Protein AF-A0A1G9XYW6-F1 (afdb_monomer_lite)

Foldseek 3Di:
DDKAFDDPVCLVLVQVLQCVVVPNDSPRSVVVVVLCVDPPNDSRPWMFDDDPNHTNDTD

Secondary structure (DSSP, 8-state):
-EEEE--GGGHHHHHHHHHHHTTS-HHHHHHHHHHHTSTT--GGG-EEEEETTEEEEE-

Radius of gyration: 11.06 Å; chains: 1; bounding box: 27×21×23 Å

pLDDT: mean 96.52, std 1.68, range [87.81, 97.94]

Sequence (59 aa):
MIIRTESQNDHKEVYKLNYEAFGKRDSESKLVERIRSSEEFIPELSIVAELDNQIIGQL

Structure (mmCIF, N/CA/C/O backbone):
data_AF-A0A1G9XYW6-F1
#
_entry.id   AF-A0A1G9XYW6-F1
#
loop_
_atom_site.group_PDB
_atom_site.id
_atom_site.type_symbol
_atom_site.label_atom_id
_atom_site.label_alt_id
_atom_site.label_comp_id
_atom_site.label_asym_id
_atom_site.label_entity_id
_atom_site.label_seq_id
_atom_site.pdbx_PDB_ins_code
_atom_site.Cartn_x
_atom_site.Cartn_y
_atom_site.Cartn_z
_atom_site.occupancy
_atom_site.B_iso_or_equiv
_atom_site.auth_seq_id
_atom_site.auth_comp_id
_atom_site.auth_asym_id
_atom_site.auth_atom_id
_atom_site.pdbx_PDB_model_num
ATOM 1 N N . MET A 1 1 ? -11.050 12.033 10.131 1.00 91.81 1 MET A N 1
ATOM 2 C CA . MET A 1 1 ? -10.346 11.741 8.866 1.00 91.81 1 MET A CA 1
ATOM 3 C C . MET A 1 1 ? -9.066 12.553 8.829 1.00 91.81 1 MET A C 1
ATOM 5 O O . MET A 1 1 ? -9.132 13.753 9.077 1.00 91.81 1 MET A O 1
ATOM 9 N N . ILE A 1 2 ? -7.936 11.905 8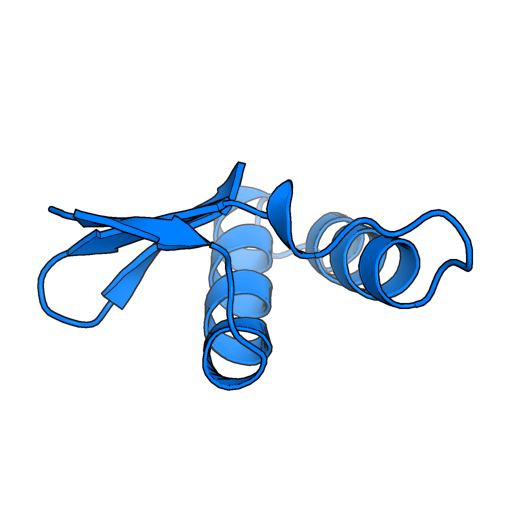.568 1.00 97.19 2 ILE A N 1
ATOM 10 C CA . ILE A 1 2 ? -6.605 12.513 8.476 1.00 97.19 2 ILE A CA 1
ATOM 11 C C . ILE A 1 2 ? -6.016 12.128 7.118 1.00 97.19 2 ILE A C 1
ATOM 13 O O . ILE A 1 2 ? -6.152 10.985 6.694 1.00 97.19 2 ILE A O 1
ATOM 17 N N . ILE A 1 3 ? -5.382 13.083 6.441 1.00 97.38 3 ILE A N 1
ATOM 18 C CA . ILE A 1 3 ? -4.607 12.841 5.222 1.00 97.38 3 ILE A CA 1
ATOM 19 C C . ILE A 1 3 ? -3.133 12.925 5.606 1.00 97.38 3 ILE A C 1
ATOM 21 O O . ILE A 1 3 ? -2.723 13.903 6.236 1.00 97.38 3 ILE A O 1
ATOM 25 N N . ARG A 1 4 ? -2.351 11.901 5.271 1.00 97.06 4 ARG A N 1
ATOM 26 C CA . ARG A 1 4 ? -0.926 11.835 5.613 1.00 97.06 4 ARG A CA 1
ATOM 27 C C . ARG A 1 4 ? -0.150 11.037 4.579 1.00 97.06 4 ARG A C 1
ATOM 29 O O . ARG A 1 4 ? -0.733 10.271 3.821 1.00 97.06 4 ARG A O 1
ATOM 36 N N . THR A 1 5 ? 1.166 11.186 4.598 1.00 97.50 5 THR A N 1
ATOM 37 C CA . THR A 1 5 ? 2.059 10.314 3.841 1.00 97.50 5 THR A CA 1
ATOM 38 C C . THR A 1 5 ? 1.900 8.863 4.301 1.00 97.50 5 THR A C 1
ATOM 40 O O . THR A 1 5 ? 1.705 8.579 5.492 1.00 97.50 5 THR A O 1
ATOM 43 N N . GLU A 1 6 ? 1.948 7.953 3.338 1.00 97.56 6 GLU A N 1
ATOM 44 C CA . GLU A 1 6 ? 1.961 6.516 3.559 1.00 97.56 6 GLU A CA 1
ATOM 45 C C . GLU A 1 6 ? 3.198 6.097 4.367 1.00 97.56 6 GLU A C 1
ATOM 47 O O . GLU A 1 6 ? 4.313 6.565 4.139 1.00 97.56 6 GLU A O 1
ATOM 52 N N . SER A 1 7 ? 3.007 5.180 5.310 1.00 96.38 7 SER A N 1
ATOM 53 C CA . SER A 1 7 ? 4.084 4.503 6.025 1.00 96.38 7 SER A CA 1
ATOM 54 C C . SER A 1 7 ? 4.139 3.025 5.638 1.00 96.38 7 SER A C 1
ATOM 56 O O . SER A 1 7 ? 3.154 2.444 5.185 1.00 96.38 7 SER A O 1
ATOM 58 N N . GLN A 1 8 ? 5.267 2.364 5.908 1.00 95.88 8 GLN A N 1
ATOM 59 C CA . GLN A 1 8 ? 5.407 0.924 5.645 1.00 95.88 8 GLN A CA 1
ATOM 60 C C . GLN A 1 8 ? 4.352 0.066 6.363 1.00 95.88 8 GLN A C 1
ATOM 62 O O . GLN A 1 8 ? 3.969 -0.990 5.862 1.00 95.88 8 GLN A O 1
ATOM 67 N N . ASN A 1 9 ? 3.844 0.527 7.512 1.00 96.31 9 ASN A N 1
ATOM 68 C CA . ASN A 1 9 ? 2.796 -0.173 8.256 1.00 96.31 9 ASN A CA 1
ATOM 69 C C . ASN A 1 9 ? 1.449 -0.178 7.515 1.00 96.31 9 ASN A C 1
ATOM 71 O O . ASN A 1 9 ? 0.621 -1.054 7.765 1.00 96.31 9 ASN A O 1
ATOM 75 N N . ASP A 1 10 ? 1.240 0.758 6.587 1.00 97.31 10 ASP A N 1
ATOM 76 C CA . ASP A 1 10 ? -0.005 0.892 5.832 1.00 97.31 10 ASP A CA 1
ATOM 77 C C . ASP A 1 10 ? -0.046 -0.019 4.603 1.00 97.31 10 ASP A C 1
ATOM 79 O O . ASP A 1 10 ? -1.134 -0.332 4.125 1.00 97.31 10 ASP A O 1
ATOM 83 N N . HIS A 1 11 ? 1.106 -0.498 4.111 1.00 96.75 11 HIS A N 1
ATOM 84 C CA . HIS A 1 11 ? 1.205 -1.227 2.839 1.00 96.75 11 HIS A CA 1
ATOM 85 C C . HIS A 1 11 ? 0.211 -2.391 2.744 1.00 96.75 11 HIS A C 1
ATOM 87 O O . HIS A 1 11 ? -0.425 -2.584 1.710 1.00 96.75 11 HIS A O 1
ATOM 93 N N . LYS A 1 12 ? 0.031 -3.150 3.833 1.00 97.50 12 LYS A N 1
ATOM 94 C CA . LYS A 1 12 ? -0.900 -4.285 3.869 1.00 97.50 12 LYS A CA 1
ATOM 95 C C . LYS A 1 12 ? -2.362 -3.846 3.757 1.00 97.50 12 LYS A C 1
ATOM 97 O O . LYS A 1 12 ? -3.132 -4.478 3.033 1.00 97.50 12 LYS A O 1
ATOM 102 N N . GLU A 1 13 ? -2.746 -2.788 4.466 1.00 97.56 13 GLU A N 1
ATOM 103 C CA . GLU A 1 13 ? -4.116 -2.269 4.418 1.00 97.56 13 GLU A CA 1
ATOM 104 C C . GLU A 1 13 ? -4.393 -1.582 3.079 1.00 97.56 13 GLU A C 1
ATOM 106 O O . GLU A 1 13 ? -5.448 -1.805 2.495 1.00 97.56 13 GLU A O 1
ATOM 111 N N . VAL A 1 14 ? -3.418 -0.862 2.523 1.00 97.62 14 VAL A N 1
ATOM 112 C CA . VAL A 1 14 ? -3.487 -0.278 1.177 1.00 97.62 14 VAL A CA 1
ATOM 113 C C . VAL A 1 14 ? -3.607 -1.359 0.099 1.00 97.62 14 VAL A C 1
ATOM 115 O O . VAL A 1 14 ? -4.439 -1.253 -0.802 1.00 97.62 14 VAL A O 1
ATOM 118 N N . TYR A 1 15 ? -2.838 -2.446 0.208 1.00 97.94 15 TYR A N 1
ATOM 119 C CA . TYR A 1 15 ? -2.946 -3.586 -0.703 1.00 97.94 15 TYR A CA 1
ATOM 120 C C . TYR A 1 15 ? -4.372 -4.145 -0.713 1.00 97.94 15 TYR A C 1
ATOM 122 O O . TYR A 1 15 ? -4.949 -4.372 -1.782 1.00 97.94 15 TYR A O 1
ATOM 130 N N . LYS A 1 16 ? -4.942 -4.357 0.480 1.00 97.88 16 LYS A N 1
ATOM 131 C CA . LYS A 1 16 ? -6.308 -4.855 0.665 1.00 97.88 16 LYS A CA 1
ATOM 132 C C . LYS A 1 16 ? -7.346 -3.858 0.146 1.00 97.88 16 LYS A C 1
ATOM 134 O O . LYS A 1 16 ? -8.281 -4.276 -0.531 1.00 97.88 16 LYS A O 1
ATOM 139 N N . LEU A 1 17 ? -7.170 -2.568 0.420 1.00 97.31 17 LEU A N 1
ATOM 140 C CA . LEU A 1 17 ? -8.042 -1.499 -0.058 1.00 97.31 17 LEU A CA 1
ATOM 141 C C . LEU A 1 17 ? -8.129 -1.508 -1.589 1.00 97.31 17 LEU A C 1
ATOM 143 O O . LEU A 1 17 ? -9.229 -1.595 -2.132 1.00 97.31 17 LEU A O 1
ATOM 147 N N . ASN A 1 18 ? -6.986 -1.501 -2.281 1.00 97.19 18 ASN A N 1
ATOM 148 C CA . ASN A 1 18 ? -6.948 -1.552 -3.745 1.00 97.19 18 ASN A CA 1
ATOM 149 C C . ASN A 1 18 ? -7.508 -2.868 -4.291 1.00 97.19 18 ASN A C 1
ATOM 151 O O . ASN A 1 18 ? -8.217 -2.874 -5.295 1.00 97.19 18 ASN A O 1
ATOM 155 N N . TYR A 1 19 ? -7.260 -3.987 -3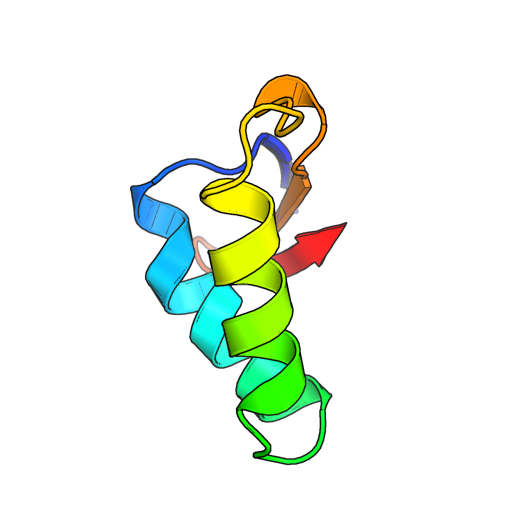.608 1.00 97.88 19 TYR A N 1
ATOM 156 C CA . TYR A 1 19 ? -7.813 -5.276 -4.011 1.00 97.88 19 TYR A CA 1
ATOM 157 C C . TYR A 1 19 ? -9.347 -5.250 -4.005 1.00 97.88 19 TYR A C 1
ATOM 159 O O . TYR A 1 19 ? -9.976 -5.641 -4.990 1.00 97.88 19 TYR A O 1
ATOM 167 N N . GLU A 1 20 ? -9.957 -4.751 -2.929 1.00 97.38 20 GLU A N 1
ATOM 168 C CA . GLU A 1 20 ? -11.415 -4.641 -2.824 1.00 97.38 20 GLU A CA 1
ATOM 169 C C . GLU A 1 20 ? -11.978 -3.590 -3.796 1.00 97.38 20 GLU A C 1
ATOM 171 O O . GLU A 1 20 ? -12.951 -3.871 -4.500 1.00 97.38 20 GLU A O 1
ATOM 176 N N . ALA A 1 21 ? -11.337 -2.421 -3.917 1.00 95.94 21 ALA A N 1
ATOM 177 C CA . ALA A 1 21 ? -11.791 -1.330 -4.783 1.00 95.94 21 ALA A CA 1
ATOM 178 C C . ALA A 1 21 ? -11.786 -1.696 -6.279 1.00 95.94 21 ALA A C 1
ATOM 180 O O . ALA A 1 21 ? -12.666 -1.267 -7.026 1.00 95.94 21 ALA A O 1
ATOM 181 N N . PHE A 1 22 ? -10.845 -2.537 -6.723 1.00 95.94 22 PHE A N 1
ATOM 182 C CA . PHE A 1 22 ? -10.691 -2.921 -8.134 1.00 95.94 22 PHE A CA 1
ATOM 183 C C . PHE A 1 22 ? -11.335 -4.273 -8.486 1.00 95.94 22 PHE A C 1
ATOM 185 O O . PHE A 1 22 ? -11.010 -4.893 -9.513 1.00 95.94 22 PHE A O 1
ATOM 192 N N . GLY A 1 23 ? -12.301 -4.711 -7.672 1.00 96.12 23 GLY A N 1
ATOM 193 C CA . GLY A 1 23 ? -13.126 -5.888 -7.939 1.00 96.12 23 GLY A CA 1
ATOM 194 C C . GLY A 1 23 ? -12.414 -7.203 -7.641 1.00 96.12 23 GLY A C 1
ATOM 195 O O . GLY A 1 23 ? -12.539 -8.153 -8.414 1.00 96.12 23 GLY A O 1
ATOM 196 N N . LYS A 1 24 ? -11.655 -7.259 -6.541 1.00 95.56 24 LYS A N 1
ATOM 197 C CA . LYS A 1 24 ? -10.927 -8.451 -6.073 1.00 95.56 24 LYS A CA 1
ATOM 198 C C . LYS A 1 24 ? -9.879 -8.954 -7.066 1.00 95.56 24 LYS A C 1
ATOM 200 O O . LYS A 1 24 ? -9.613 -10.153 -7.176 1.00 95.56 24 LYS A O 1
ATOM 205 N N . ARG A 1 25 ? -9.273 -8.020 -7.800 1.00 95.19 25 ARG A N 1
ATOM 206 C CA . ARG A 1 25 ? -8.141 -8.267 -8.698 1.00 95.19 25 ARG A CA 1
ATOM 207 C C . ARG A 1 25 ? -6.898 -7.655 -8.083 1.00 95.19 25 ARG A C 1
ATOM 209 O O . ARG A 1 25 ? -6.893 -6.492 -7.705 1.00 95.19 25 ARG A O 1
ATOM 216 N N . ASP A 1 26 ? -5.829 -8.432 -8.029 1.00 96.56 26 ASP A N 1
ATOM 217 C CA . ASP A 1 26 ? -4.567 -8.020 -7.412 1.00 96.56 26 ASP A CA 1
ATOM 218 C C . ASP A 1 26 ? -3.696 -7.132 -8.311 1.00 96.56 26 ASP A C 1
ATOM 220 O O . ASP A 1 26 ? -2.614 -6.719 -7.902 1.00 96.56 26 ASP A O 1
ATOM 224 N N . SER A 1 27 ? -4.138 -6.849 -9.540 1.00 97.69 27 SER A N 1
ATOM 225 C CA . SER A 1 27 ? -3.351 -6.105 -10.527 1.00 97.69 27 SER A CA 1
ATOM 226 C C . SER A 1 27 ? -3.025 -4.691 -10.055 1.00 97.69 27 SER A C 1
ATOM 228 O O . SER A 1 27 ? -1.877 -4.274 -10.201 1.00 97.69 27 SER A O 1
ATOM 230 N N . GLU A 1 28 ? -3.995 -4.003 -9.445 1.00 97.31 28 GLU A N 1
ATOM 231 C CA . GLU A 1 28 ? -3.784 -2.665 -8.886 1.00 97.31 28 GLU A CA 1
ATOM 232 C C . GLU A 1 28 ? -2.884 -2.722 -7.651 1.00 97.31 28 GLU A C 1
ATOM 234 O O . GLU A 1 28 ? -1.866 -2.041 -7.586 1.00 97.31 28 GLU A O 1
ATOM 239 N N . SER A 1 29 ? -3.176 -3.620 -6.708 1.00 97.50 29 SER A N 1
ATOM 240 C CA . SER A 1 29 ? -2.357 -3.782 -5.506 1.00 97.50 29 SER A CA 1
ATOM 241 C C . SER A 1 29 ? -0.893 -4.094 -5.853 1.00 97.50 29 SER A C 1
ATOM 243 O O . SER A 1 29 ? 0.021 -3.493 -5.299 1.00 97.50 29 SER A O 1
ATOM 245 N N . LYS A 1 30 ? -0.645 -4.971 -6.838 1.00 97.94 30 LYS A N 1
ATOM 246 C CA . LYS A 1 30 ? 0.705 -5.273 -7.350 1.00 97.94 30 LYS A CA 1
ATOM 247 C C . LYS A 1 30 ? 1.330 -4.121 -8.133 1.00 97.94 30 LYS A C 1
ATOM 249 O O . LYS A 1 30 ? 2.555 -4.039 -8.199 1.00 97.94 30 LYS A O 1
ATOM 254 N N . LEU A 1 31 ? 0.538 -3.288 -8.806 1.00 97.44 31 LEU A N 1
ATOM 255 C CA . LEU A 1 31 ? 1.051 -2.093 -9.473 1.00 97.44 31 LEU A CA 1
ATOM 256 C C . LEU A 1 31 ? 1.632 -1.133 -8.436 1.00 97.44 31 LEU A C 1
ATOM 258 O O . LEU A 1 31 ? 2.784 -0.736 -8.581 1.00 97.44 31 LEU A O 1
ATOM 262 N N . VAL A 1 32 ? 0.892 -0.867 -7.362 1.00 96.62 32 VAL A N 1
ATOM 263 C CA . VAL A 1 32 ? 1.348 -0.014 -6.261 1.00 96.62 32 VAL A CA 1
ATOM 264 C C . VAL A 1 32 ? 2.628 -0.563 -5.621 1.00 96.62 32 VAL A C 1
ATOM 266 O O . VAL A 1 32 ? 3.600 0.177 -5.502 1.00 96.62 32 VAL A O 1
ATOM 269 N N . GLU A 1 33 ? 2.702 -1.862 -5.304 1.00 97.44 33 GLU A N 1
ATOM 270 C CA . GLU A 1 33 ? 3.941 -2.469 -4.772 1.00 97.44 33 GLU A CA 1
ATOM 271 C C . GLU A 1 33 ? 5.143 -2.304 -5.722 1.00 97.44 33 GLU A C 1
ATOM 273 O O . GLU A 1 33 ? 6.265 -2.042 -5.282 1.00 97.44 33 GLU A O 1
ATOM 278 N N . ARG A 1 34 ? 4.920 -2.430 -7.039 1.00 97.75 34 ARG A N 1
ATOM 279 C CA . ARG A 1 34 ? 5.976 -2.223 -8.043 1.00 97.75 34 ARG A CA 1
ATOM 280 C C . ARG A 1 34 ? 6.428 -0.770 -8.109 1.00 97.75 34 ARG A C 1
ATOM 282 O O . ARG A 1 34 ? 7.626 -0.544 -8.222 1.00 97.75 34 ARG A O 1
ATOM 289 N N . ILE A 1 35 ? 5.503 0.186 -8.003 1.00 96.56 35 ILE A N 1
ATOM 290 C CA . ILE A 1 35 ? 5.833 1.614 -7.933 1.00 96.56 35 ILE A CA 1
ATOM 291 C C . ILE A 1 35 ? 6.686 1.882 -6.693 1.00 96.56 35 ILE A C 1
ATOM 293 O O . ILE A 1 35 ? 7.769 2.433 -6.844 1.00 96.56 35 ILE A O 1
ATOM 297 N N . ARG A 1 36 ? 6.287 1.407 -5.502 1.00 95.94 36 ARG A N 1
ATOM 298 C CA . ARG A 1 36 ? 7.082 1.577 -4.266 1.00 95.94 36 ARG A CA 1
ATOM 299 C C . ARG A 1 36 ? 8.488 0.976 -4.345 1.00 95.94 36 ARG A C 1
ATOM 301 O O . ARG A 1 36 ? 9.380 1.410 -3.625 1.00 95.94 36 ARG A O 1
ATOM 308 N N . SER A 1 37 ? 8.668 -0.037 -5.190 1.00 96.56 37 SER A N 1
ATOM 309 C CA . SER A 1 37 ? 9.947 -0.727 -5.396 1.00 96.56 37 SER A CA 1
ATOM 310 C C . SER A 1 37 ? 10.810 -0.114 -6.509 1.00 96.56 37 SER A C 1
ATOM 312 O O . SER A 1 37 ? 11.922 -0.587 -6.729 1.00 96.56 37 SER A O 1
ATOM 314 N N . SER A 1 38 ? 10.298 0.877 -7.247 1.00 97.25 38 SER A N 1
ATOM 315 C CA . SER A 1 38 ? 11.038 1.564 -8.313 1.00 97.25 38 SER A CA 1
ATOM 316 C C . SER A 1 38 ? 12.032 2.583 -7.752 1.00 97.25 38 SER A C 1
ATOM 318 O O . SER A 1 38 ? 11.847 3.098 -6.649 1.00 97.25 38 SER A O 1
ATOM 320 N N . GLU A 1 39 ? 13.085 2.885 -8.513 1.00 97.38 39 GLU A N 1
ATOM 321 C CA . GLU A 1 39 ? 14.094 3.881 -8.120 1.00 97.38 39 GLU A CA 1
ATOM 322 C C . GLU A 1 39 ? 13.513 5.303 -8.088 1.00 97.38 39 GLU A C 1
ATOM 324 O O . GLU A 1 39 ? 13.974 6.154 -7.330 1.00 97.38 39 GLU A O 1
ATOM 329 N N . GLU A 1 40 ? 12.472 5.552 -8.881 1.00 96.56 40 GLU A N 1
ATOM 330 C CA . GLU A 1 40 ? 11.791 6.838 -9.011 1.00 96.56 40 GLU A CA 1
ATOM 331 C C . GLU A 1 40 ? 10.712 7.069 -7.944 1.00 96.56 40 GLU A C 1
ATOM 333 O O . GLU A 1 40 ? 10.028 8.097 -7.970 1.00 96.56 40 GLU A O 1
ATOM 338 N N . PHE A 1 41 ? 10.523 6.129 -7.014 1.00 96.38 41 PHE A N 1
ATOM 339 C CA . PHE A 1 41 ? 9.531 6.279 -5.961 1.00 96.38 41 PHE A CA 1
ATOM 340 C C . PHE A 1 41 ? 9.912 7.398 -4.988 1.00 96.38 41 PHE A C 1
ATOM 342 O O . PHE A 1 41 ? 10.973 7.367 -4.367 1.00 96.38 41 PHE A O 1
ATOM 349 N N . ILE A 1 42 ? 9.004 8.361 -4.816 1.00 96.94 42 ILE A N 1
ATOM 350 C CA . ILE A 1 42 ? 9.132 9.460 -3.856 1.00 96.94 42 ILE A CA 1
ATOM 351 C C . ILE A 1 42 ? 8.130 9.198 -2.721 1.00 96.94 42 ILE A C 1
ATOM 353 O O . ILE A 1 42 ? 6.936 9.451 -2.915 1.00 96.94 42 ILE A O 1
ATOM 357 N N . PRO A 1 43 ? 8.566 8.685 -1.552 1.00 94.38 43 PRO A N 1
ATOM 358 C CA . PRO A 1 43 ? 7.671 8.322 -0.453 1.00 94.38 43 PRO A CA 1
ATOM 359 C C . PRO A 1 43 ? 6.750 9.460 -0.015 1.00 94.38 43 PRO A C 1
ATOM 361 O O . PRO A 1 43 ? 5.585 9.223 0.282 1.00 94.38 43 PRO A O 1
ATOM 364 N N . GLU A 1 44 ? 7.242 10.698 -0.038 1.00 95.81 44 GLU A N 1
ATOM 365 C CA . GLU A 1 44 ? 6.515 11.905 0.360 1.00 95.81 44 GLU A CA 1
ATOM 366 C C . GLU A 1 44 ? 5.286 12.192 -0.515 1.00 95.81 44 GLU A C 1
ATOM 368 O O . GLU A 1 44 ? 4.394 12.923 -0.080 1.00 95.81 44 GLU A O 1
ATOM 373 N N . LEU A 1 45 ? 5.229 11.619 -1.723 1.00 96.00 45 LEU A N 1
ATOM 374 C CA . LEU A 1 45 ? 4.100 11.742 -2.646 1.00 96.00 45 LEU A CA 1
ATOM 375 C C . LEU A 1 45 ? 3.082 10.604 -2.526 1.00 96.00 45 LEU A C 1
ATOM 377 O O . LEU A 1 45 ? 2.006 10.730 -3.099 1.00 96.00 45 LEU A O 1
ATOM 381 N N . SER A 1 46 ? 3.384 9.528 -1.792 1.00 96.81 46 SER A N 1
ATOM 382 C CA . SER A 1 46 ? 2.401 8.476 -1.512 1.00 96.81 46 SER A CA 1
ATOM 383 C C . SER A 1 46 ? 1.514 8.919 -0.357 1.00 96.81 46 SER A C 1
ATOM 385 O O . SER A 1 46 ? 1.998 9.093 0.767 1.00 96.81 46 SER A O 1
ATOM 387 N N . ILE A 1 47 ? 0.227 9.144 -0.609 1.00 97.62 47 ILE A N 1
ATOM 388 C CA . ILE A 1 47 ? -0.686 9.730 0.375 1.00 97.62 47 ILE A CA 1
ATOM 389 C C . ILE A 1 47 ? -1.798 8.735 0.702 1.00 97.62 47 ILE A C 1
ATOM 391 O O . ILE A 1 47 ? -2.365 8.078 -0.165 1.00 97.62 47 ILE A O 1
ATOM 395 N N . VAL A 1 48 ? -2.155 8.648 1.981 1.00 97.94 48 VAL A N 1
ATOM 396 C CA . VAL A 1 48 ? -3.281 7.846 2.459 1.00 97.94 48 VAL A CA 1
ATOM 397 C C . VAL A 1 48 ? -4.291 8.703 3.210 1.00 97.94 48 VAL A C 1
ATOM 399 O O . VAL A 1 48 ? -3.949 9.682 3.883 1.00 97.94 48 VAL A O 1
ATOM 402 N N . ALA A 1 49 ? -5.556 8.305 3.105 1.00 97.94 49 ALA A N 1
ATOM 403 C CA . ALA A 1 49 ? -6.639 8.816 3.928 1.00 97.94 49 ALA A CA 1
ATOM 404 C C . ALA A 1 49 ? -6.946 7.814 5.045 1.00 97.94 49 ALA A C 1
ATOM 406 O O . ALA A 1 49 ? -7.273 6.657 4.778 1.00 97.94 49 ALA A O 1
ATOM 407 N N . GLU A 1 50 ? -6.869 8.272 6.291 1.00 97.44 50 GLU A N 1
ATOM 408 C CA . GLU A 1 50 ? -7.138 7.477 7.488 1.00 97.44 50 GLU A CA 1
ATOM 409 C C . GLU A 1 50 ? -8.406 7.972 8.199 1.00 97.44 50 GLU A C 1
ATOM 411 O O . GLU A 1 50 ? -8.597 9.175 8.428 1.00 97.44 50 GLU A O 1
ATOM 416 N N . LEU A 1 51 ? -9.276 7.044 8.587 1.00 97.44 51 LEU A N 1
ATOM 417 C CA . LEU A 1 51 ? -10.440 7.294 9.432 1.00 97.44 51 LEU A CA 1
ATOM 418 C C . LEU A 1 51 ? -10.558 6.161 10.452 1.00 97.44 51 LEU A C 1
ATOM 420 O O . LEU A 1 51 ? -10.502 5.000 10.072 1.00 97.44 51 LEU A O 1
ATOM 424 N N . ASP A 1 52 ? -10.693 6.501 11.735 1.00 95.69 52 ASP A N 1
ATOM 425 C CA . ASP A 1 52 ? -10.826 5.534 12.835 1.00 95.69 52 ASP A CA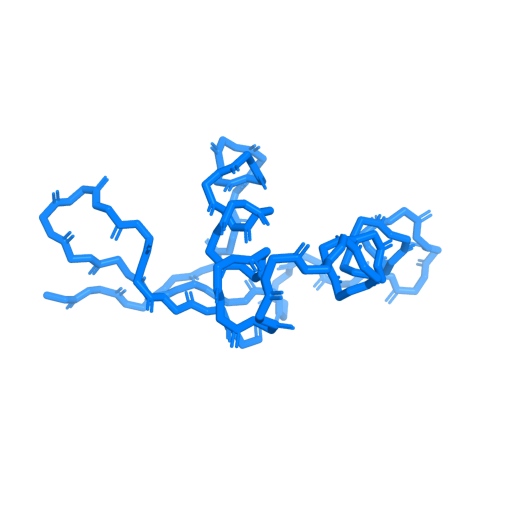 1
ATOM 426 C C . ASP A 1 52 ? -9.766 4.415 12.799 1.00 95.69 52 ASP A C 1
ATOM 428 O O . ASP A 1 52 ? -10.073 3.231 12.930 1.00 95.69 52 ASP A O 1
ATOM 432 N N . ASN A 1 53 ? -8.501 4.805 12.583 1.00 92.12 53 ASN A N 1
ATOM 433 C CA . ASN A 1 53 ? -7.344 3.910 12.451 1.00 92.12 53 ASN A CA 1
ATOM 434 C C . ASN A 1 53 ? -7.410 2.925 11.266 1.00 92.12 53 ASN A C 1
ATOM 436 O O . ASN A 1 53 ? -6.670 1.941 11.241 1.00 92.12 53 ASN A O 1
ATOM 440 N N . GLN A 1 54 ? -8.264 3.186 10.275 1.00 95.25 54 GLN A N 1
ATOM 441 C CA . GLN A 1 54 ? -8.365 2.411 9.041 1.00 95.25 54 GLN A CA 1
ATOM 442 C C . GLN A 1 54 ? -7.983 3.254 7.830 1.00 95.25 54 GLN A C 1
ATOM 444 O O . GLN A 1 54 ? -8.379 4.416 7.711 1.00 95.25 54 GLN A O 1
ATOM 449 N N . ILE A 1 55 ? -7.248 2.644 6.902 1.00 97.62 55 ILE A N 1
ATOM 450 C CA . ILE A 1 55 ? -6.949 3.256 5.610 1.00 97.62 55 ILE A CA 1
ATOM 451 C C . ILE A 1 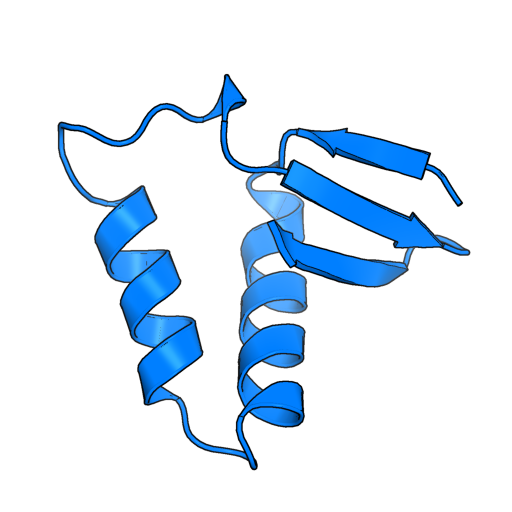55 ? -8.174 3.115 4.709 1.00 97.62 55 ILE A C 1
ATOM 453 O O . ILE A 1 55 ? -8.596 2.006 4.382 1.00 97.62 55 ILE A O 1
ATOM 457 N N . ILE A 1 56 ? -8.748 4.251 4.321 1.00 96.62 56 ILE A N 1
ATOM 458 C CA . ILE A 1 56 ? -9.974 4.334 3.512 1.00 96.62 56 ILE A CA 1
ATOM 459 C C . ILE A 1 56 ? -9.721 4.871 2.098 1.00 96.62 56 ILE A C 1
ATOM 461 O O . ILE A 1 56 ? -10.633 4.892 1.276 1.00 96.62 56 ILE A O 1
ATOM 465 N N . GLY A 1 57 ? -8.498 5.321 1.813 1.00 95.19 57 GLY A N 1
ATOM 466 C CA . GLY A 1 57 ? -8.110 5.877 0.520 1.00 95.19 57 GLY A CA 1
ATOM 467 C C . GLY A 1 57 ? -6.596 5.890 0.340 1.00 95.19 57 GLY A C 1
ATOM 468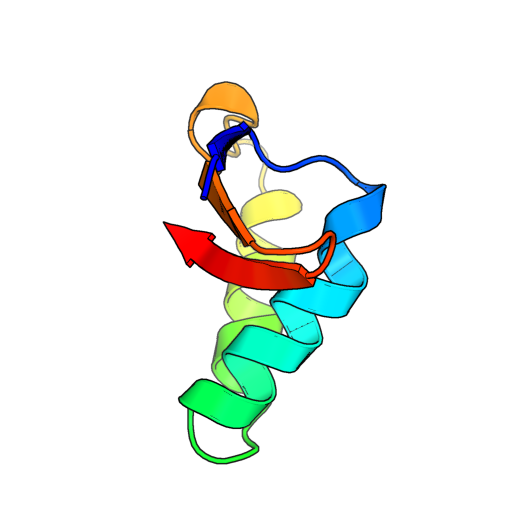 O O . GLY A 1 57 ? -5.862 6.021 1.321 1.00 95.19 57 GLY A O 1
ATOM 469 N N . GLN A 1 58 ? -6.158 5.791 -0.912 1.00 95.19 58 GLN A N 1
ATOM 470 C CA . GLN A 1 58 ? -4.783 6.022 -1.353 1.00 95.19 58 GLN A CA 1
ATOM 471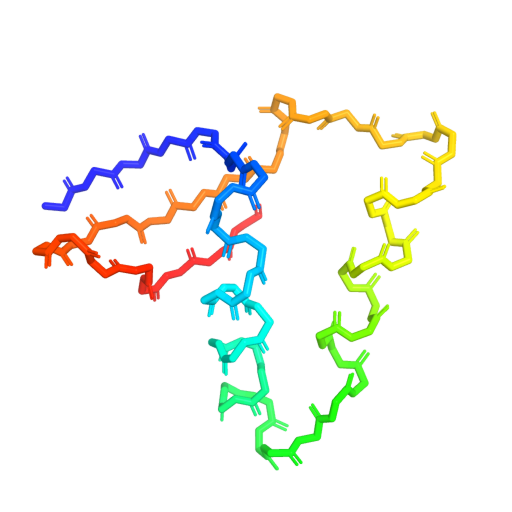 C C . GLN A 1 58 ? -4.808 7.010 -2.529 1.00 95.19 58 GLN A C 1
ATOM 473 O O . GLN A 1 58 ? -5.722 6.943 -3.356 1.00 95.19 58 GLN A O 1
ATOM 478 N N . LEU A 1 59 ? -3.832 7.916 -2.575 1.00 87.81 59 LEU A N 1
ATOM 479 C CA . LEU A 1 59 ? -3.570 8.848 -3.669 1.00 87.81 59 LEU A CA 1
ATOM 480 C C . LEU A 1 59 ? -2.097 8.755 -4.085 1.00 87.81 59 LEU A C 1
ATOM 482 O O . LEU A 1 59 ? -1.240 8.702 -3.170 1.00 87.81 59 LEU A O 1
#